Protein AF-A0A5C7N9S3-F1 (afdb_monomer_lite)

Radius of gyration: 17.01 Å; chains: 1; bounding box: 38×29×57 Å

Foldseek 3Di:
DQEDPVLLVVCVVVLLVLQLVLLCLQDPDNVSSVVLSVQLVVVCVVCVVVDPYSVCCNLVSLLSSLVSSLVVCVVVVPFADPCLLVVLVVLVVDPPDDADPVLLVVLVPDSNSLSVLLNNHGSQLSSLQCCCVPVPDDLVSVCVSPVHDSVVSVSSPVSSVSSSSVSSD

Secondary structure (DSSP, 8-state):
-PPPHHHHHHHHHHHHHHHHHHHHHTSSSHHHHHHHHHHHHHHHHHTGGG---GGGHHHHHHHHHHHHHHHHHHHHT-PPPTHHHHHHHHHTT-TT----HHHHHHHTTSHHHHHHHHTTS-HHHHHHHHHHHTT---HHHHHHHTT--HHHHHHHHHHHHHHHHHHH-

Structure (mmCIF, N/CA/C/O backbone):
data_AF-A0A5C7N9S3-F1
#
_entry.id   AF-A0A5C7N9S3-F1
#
loop_
_atom_site.group_PDB
_atom_site.id
_atom_site.type_symbol
_atom_site.label_atom_id
_atom_site.label_alt_id
_atom_site.label_comp_id
_atom_site.label_asym_id
_atom_site.label_entity_id
_atom_site.label_seq_id
_atom_site.pdbx_PDB_ins_code
_atom_site.Cartn_x
_atom_site.Cartn_y
_atom_site.Cartn_z
_atom_site.occupancy
_atom_site.B_iso_or_equiv
_atom_site.auth_seq_id
_atom_site.auth_comp_id
_atom_site.auth_asym_id
_atom_site.auth_atom_id
_atom_site.pdbx_PDB_model_num
ATOM 1 N N . MET A 1 1 ? -18.944 -2.252 22.737 1.00 51.19 1 MET A N 1
ATOM 2 C CA . MET A 1 1 ? -18.189 -3.150 23.633 1.00 51.19 1 MET A CA 1
ATOM 3 C C . MET A 1 1 ? -16.740 -2.733 23.479 1.00 51.19 1 MET A C 1
ATOM 5 O O . MET A 1 1 ? -16.266 -2.769 22.353 1.00 51.19 1 MET A O 1
ATOM 9 N N . ALA A 1 2 ? -16.112 -2.177 24.517 1.00 68.50 2 ALA A N 1
ATOM 10 C CA . ALA A 1 2 ? -14.723 -1.733 24.406 1.00 68.50 2 ALA A CA 1
ATOM 11 C C . ALA A 1 2 ? -13.837 -2.958 24.138 1.00 68.50 2 ALA A C 1
ATOM 13 O O . ALA A 1 2 ? -14.013 -3.982 24.798 1.00 68.50 2 ALA A O 1
ATOM 14 N N . VAL A 1 3 ? -12.961 -2.877 23.137 1.00 80.12 3 VAL A N 1
ATOM 15 C CA . VAL A 1 3 ? -11.980 -3.935 22.865 1.00 80.12 3 VAL A CA 1
ATOM 16 C C . VAL A 1 3 ? -11.041 -4.031 24.068 1.00 80.12 3 VAL A C 1
ATOM 18 O O . VAL A 1 3 ? -10.646 -3.002 24.615 1.00 80.12 3 VAL A O 1
ATOM 21 N N . ASP A 1 4 ? -10.719 -5.248 24.506 1.00 84.94 4 ASP A N 1
ATOM 22 C CA . ASP A 1 4 ? -9.866 -5.464 25.674 1.00 84.94 4 ASP A CA 1
ATOM 23 C C . ASP A 1 4 ? -8.463 -4.884 25.425 1.00 84.94 4 ASP A C 1
ATOM 25 O O . ASP A 1 4 ? -7.757 -5.268 24.488 1.00 84.94 4 ASP A O 1
ATOM 29 N N . ALA A 1 5 ? -8.053 -3.942 26.275 1.00 83.50 5 ALA A N 1
ATOM 30 C CA . ALA A 1 5 ? -6.758 -3.281 26.182 1.00 83.50 5 ALA A CA 1
ATOM 31 C C . ALA A 1 5 ? -5.582 -4.260 26.331 1.00 83.50 5 ALA A C 1
ATOM 33 O O . ALA A 1 5 ? -4.538 -4.055 25.712 1.00 83.50 5 ALA A O 1
ATOM 34 N N . AS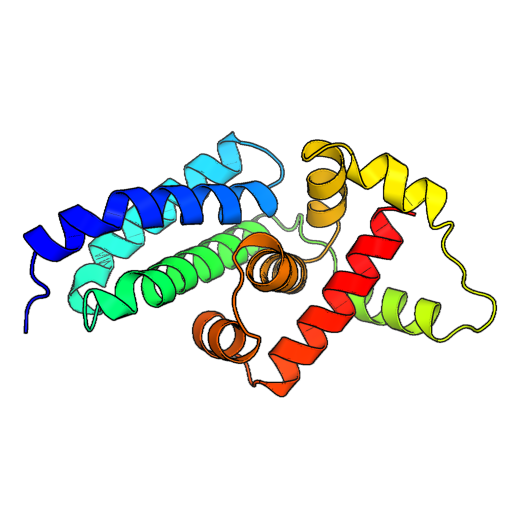N A 1 6 ? -5.743 -5.331 27.114 1.00 86.69 6 ASN A N 1
ATOM 35 C CA . ASN A 1 6 ? -4.708 -6.342 27.303 1.00 86.69 6 ASN A CA 1
ATOM 36 C C . ASN A 1 6 ? -4.564 -7.239 26.063 1.00 86.69 6 ASN A C 1
ATOM 38 O O . ASN A 1 6 ? -3.449 -7.575 25.667 1.00 86.69 6 ASN A O 1
ATOM 42 N N . GLU A 1 7 ? -5.682 -7.569 25.408 1.00 87.94 7 GLU A N 1
ATOM 43 C CA . GLU A 1 7 ? -5.679 -8.287 24.128 1.00 87.94 7 GLU A CA 1
ATOM 44 C C . GLU A 1 7 ? -4.970 -7.461 23.045 1.00 87.94 7 GLU A C 1
ATOM 46 O O . GLU A 1 7 ? -4.085 -7.967 22.355 1.00 87.94 7 GLU A O 1
ATOM 51 N N . LEU A 1 8 ? -5.285 -6.162 22.952 1.00 87.62 8 LEU A N 1
ATOM 52 C CA . LEU A 1 8 ? -4.627 -5.245 22.018 1.00 87.62 8 LEU A CA 1
ATOM 53 C C . LEU A 1 8 ? -3.132 -5.099 22.295 1.00 87.62 8 LEU A C 1
ATOM 55 O O . LEU A 1 8 ? -2.339 -5.156 21.357 1.00 87.62 8 LEU A O 1
ATOM 59 N N . ALA A 1 9 ? -2.736 -4.947 23.560 1.00 88.38 9 ALA A N 1
ATOM 60 C CA . ALA A 1 9 ? -1.331 -4.831 23.942 1.00 88.38 9 ALA A CA 1
ATOM 61 C C . ALA A 1 9 ? -0.504 -6.058 23.517 1.00 88.38 9 ALA A C 1
ATOM 63 O O . ALA A 1 9 ? 0.663 -5.907 23.156 1.00 88.38 9 ALA A O 1
ATOM 64 N N . GLY A 1 10 ? -1.112 -7.250 23.503 1.00 91.12 10 GLY A N 1
ATOM 65 C CA . GLY A 1 10 ? -0.458 -8.483 23.063 1.00 91.12 10 GLY A CA 1
ATOM 66 C C . GLY A 1 10 ? -0.175 -8.548 21.559 1.00 91.12 10 GLY A C 1
ATOM 67 O O . GLY A 1 10 ? 0.846 -9.102 21.160 1.00 91.12 10 GLY A O 1
ATOM 68 N N . ILE A 1 11 ? -1.041 -7.969 20.719 1.00 92.12 11 ILE A N 1
ATOM 69 C CA . ILE A 1 11 ? -0.932 -8.067 19.248 1.00 92.12 11 ILE A CA 1
ATOM 70 C C . ILE A 1 11 ? -0.350 -6.812 18.585 1.00 92.12 11 ILE A C 1
ATOM 72 O O . ILE A 1 11 ? 0.195 -6.884 17.482 1.00 92.12 11 ILE A O 1
ATOM 76 N N . LEU A 1 12 ? -0.449 -5.651 19.237 1.00 91.81 12 LEU A N 1
ATOM 77 C CA . LEU A 1 12 ? -0.055 -4.364 18.667 1.00 91.81 12 LEU A CA 1
ATOM 78 C C . LEU A 1 12 ? 1.424 -4.290 18.238 1.00 91.81 12 LEU A C 1
ATOM 80 O O . LEU A 1 12 ? 1.671 -3.724 17.170 1.00 91.81 12 LEU A O 1
ATOM 84 N N . PRO A 1 13 ? 2.408 -4.849 18.977 1.00 93.62 13 PRO A N 1
ATOM 85 C CA . PRO A 1 13 ? 3.809 -4.791 18.559 1.00 93.62 13 PRO A CA 1
ATOM 86 C C . PRO A 1 13 ? 4.056 -5.462 17.204 1.00 93.62 13 PRO A C 1
ATOM 88 O O . PRO A 1 13 ? 4.709 -4.882 16.335 1.00 93.62 13 PRO A O 1
ATOM 91 N N . GLU A 1 14 ? 3.474 -6.645 16.985 1.00 92.81 14 GLU A N 1
ATOM 92 C CA . GLU A 1 14 ? 3.587 -7.367 15.714 1.00 92.81 14 GLU A CA 1
ATOM 93 C C . GLU A 1 14 ? 2.924 -6.583 14.575 1.00 92.81 14 GLU A C 1
ATOM 95 O O . GLU A 1 14 ? 3.512 -6.420 13.503 1.00 92.81 14 GLU A O 1
ATOM 100 N N . GLN A 1 15 ? 1.731 -6.026 14.823 1.00 93.38 15 GLN A N 1
ATOM 101 C CA . GLN A 1 15 ? 1.030 -5.224 13.818 1.00 93.38 15 GLN A CA 1
ATOM 102 C C . GLN A 1 15 ? 1.774 -3.929 13.488 1.00 93.38 15 GLN A C 1
ATOM 104 O O . GLN A 1 15 ? 1.811 -3.533 12.328 1.00 93.38 15 GLN A O 1
ATOM 109 N N . THR A 1 16 ? 2.416 -3.297 14.470 1.00 93.12 16 THR A N 1
ATOM 110 C CA . THR A 1 16 ? 3.217 -2.080 14.265 1.00 93.12 16 THR A CA 1
ATOM 111 C C . THR A 1 16 ? 4.467 -2.381 13.440 1.00 93.12 16 THR A C 1
ATOM 113 O O . THR A 1 16 ? 4.825 -1.612 12.550 1.00 93.12 16 THR A O 1
ATOM 116 N N . GLN A 1 17 ? 5.110 -3.529 13.672 1.00 94.31 17 GLN A N 1
ATOM 117 C CA . GLN A 1 17 ? 6.264 -3.946 12.880 1.00 94.31 17 GLN A CA 1
ATOM 118 C C . GLN A 1 17 ? 5.875 -4.258 11.427 1.00 94.31 17 GLN A C 1
ATOM 120 O O . GLN A 1 17 ? 6.571 -3.838 10.502 1.00 94.31 17 GLN A O 1
ATOM 125 N N . ALA A 1 18 ? 4.757 -4.960 11.215 1.00 94.88 18 ALA A N 1
ATOM 126 C CA . ALA A 1 18 ? 4.212 -5.211 9.880 1.00 94.88 18 ALA A CA 1
ATOM 127 C C . ALA A 1 18 ? 3.825 -3.906 9.173 1.00 94.88 18 ALA A C 1
ATOM 129 O O . ALA A 1 18 ? 4.172 -3.695 8.013 1.00 94.88 18 ALA A O 1
ATOM 130 N N . LEU A 1 19 ? 3.192 -2.983 9.900 1.00 95.88 19 LEU A N 1
ATOM 131 C CA . LEU A 1 19 ? 2.847 -1.661 9.397 1.00 95.88 19 LEU A CA 1
ATOM 132 C C . LEU A 1 19 ? 4.086 -0.892 8.928 1.00 95.88 19 LEU A C 1
ATOM 134 O O . LEU A 1 19 ? 4.084 -0.348 7.825 1.00 95.88 19 LEU A O 1
ATOM 138 N N . TYR A 1 20 ? 5.156 -0.882 9.729 1.00 96.44 20 TYR A N 1
ATOM 139 C CA . TYR A 1 20 ? 6.403 -0.221 9.353 1.00 96.44 20 TYR A CA 1
ATOM 140 C C . TYR A 1 20 ? 7.026 -0.840 8.101 1.00 96.44 20 TYR A C 1
ATOM 142 O O . TYR A 1 20 ? 7.409 -0.103 7.197 1.00 96.44 20 TYR A O 1
ATOM 150 N N . ARG A 1 21 ? 7.085 -2.176 7.993 1.00 95.06 21 ARG A N 1
ATOM 151 C CA . ARG A 1 21 ? 7.602 -2.850 6.787 1.00 95.06 21 ARG A CA 1
ATOM 152 C C . ARG A 1 21 ? 6.801 -2.486 5.539 1.00 95.06 21 ARG A C 1
ATOM 154 O O . ARG A 1 21 ? 7.398 -2.151 4.513 1.00 95.06 21 ARG A O 1
ATOM 161 N N . TYR A 1 22 ? 5.474 -2.494 5.643 1.00 96.69 22 TYR A N 1
ATOM 162 C CA . TYR A 1 22 ? 4.581 -2.095 4.560 1.00 96.69 22 TYR A CA 1
ATOM 163 C C . TYR A 1 22 ? 4.826 -0.643 4.137 1.00 96.69 22 TYR A C 1
ATOM 165 O O . TYR A 1 22 ? 5.135 -0.395 2.972 1.00 96.69 22 TYR A O 1
ATOM 173 N N . VAL A 1 23 ? 4.754 0.306 5.078 1.00 97.00 23 VAL A N 1
ATOM 174 C CA . VAL A 1 23 ? 4.931 1.737 4.792 1.00 97.00 23 VAL A CA 1
ATOM 175 C C . VAL A 1 23 ? 6.336 2.005 4.248 1.00 97.00 23 VAL A C 1
ATOM 177 O O . VAL A 1 23 ? 6.477 2.662 3.221 1.00 97.00 23 VAL A O 1
ATOM 180 N N . ARG A 1 24 ? 7.382 1.414 4.840 1.00 95.56 24 ARG A N 1
ATOM 181 C CA . ARG A 1 24 ? 8.766 1.567 4.370 1.00 95.56 24 ARG A CA 1
ATOM 182 C C . ARG A 1 24 ? 8.962 1.082 2.938 1.00 95.56 24 ARG A C 1
ATOM 184 O O . ARG A 1 24 ? 9.721 1.705 2.200 1.00 95.56 24 ARG A O 1
ATOM 191 N N . SER A 1 25 ? 8.290 0.003 2.541 1.00 95.06 25 SER A N 1
ATOM 192 C CA . SER A 1 25 ? 8.371 -0.547 1.180 1.00 95.06 25 SER A CA 1
ATOM 193 C C . SER A 1 25 ? 7.750 0.368 0.125 1.00 95.06 25 SER A C 1
ATOM 195 O O . SER A 1 25 ? 8.139 0.317 -1.037 1.00 95.06 25 SER A O 1
ATOM 197 N N . ILE A 1 26 ? 6.795 1.214 0.518 1.00 94.69 26 ILE A N 1
ATOM 198 C CA . ILE A 1 26 ? 6.093 2.134 -0.387 1.00 94.69 26 ILE A CA 1
ATOM 199 C C . ILE A 1 26 ? 6.510 3.598 -0.197 1.00 94.69 26 ILE A C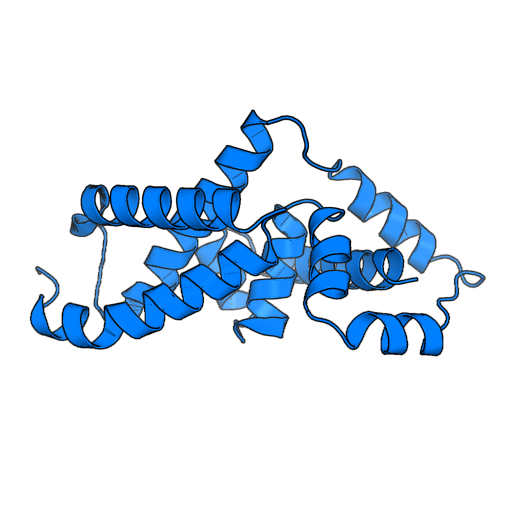 1
ATOM 201 O O . ILE A 1 26 ? 5.899 4.478 -0.810 1.00 94.69 26 ILE A O 1
ATOM 205 N N . SER A 1 27 ? 7.528 3.857 0.625 1.00 94.44 27 SER A N 1
ATOM 206 C CA . SER A 1 27 ? 8.070 5.186 0.910 1.00 94.44 27 SER A CA 1
ATOM 207 C C . SER A 1 27 ? 9.460 5.378 0.307 1.00 94.44 27 SER A C 1
ATOM 209 O O . SER A 1 27 ? 10.265 4.447 0.276 1.00 94.44 27 SER A O 1
ATOM 211 N N . ARG A 1 28 ? 9.756 6.610 -0.131 1.00 89.31 28 ARG A N 1
ATOM 212 C CA . ARG A 1 28 ? 11.047 6.994 -0.741 1.00 89.31 28 ARG A CA 1
ATOM 213 C C . ARG A 1 28 ? 12.217 6.764 0.219 1.00 89.31 28 ARG A C 1
ATOM 215 O O . ARG A 1 28 ? 13.185 6.091 -0.115 1.00 89.31 28 ARG A O 1
ATOM 222 N N . ASP A 1 29 ? 12.084 7.227 1.451 1.00 91.94 29 ASP A N 1
ATOM 223 C CA . ASP A 1 29 ? 13.124 7.155 2.475 1.00 91.94 29 ASP A CA 1
ATOM 224 C C . ASP A 1 29 ? 12.553 6.690 3.827 1.00 91.94 29 ASP A C 1
ATOM 226 O O . ASP A 1 29 ? 11.346 6.461 3.975 1.00 91.94 29 ASP A O 1
ATOM 230 N N . SER A 1 30 ? 13.441 6.454 4.795 1.00 94.38 30 SER A N 1
ATOM 231 C CA . SER A 1 30 ? 13.060 5.990 6.131 1.00 94.38 30 SER A CA 1
ATOM 232 C C . SER A 1 30 ? 12.367 7.068 6.957 1.00 94.38 30 SER A C 1
ATOM 234 O O . SER A 1 30 ? 11.439 6.728 7.681 1.00 94.38 30 SER A O 1
ATOM 236 N N . ALA A 1 31 ? 12.751 8.339 6.819 1.00 96.00 31 ALA A N 1
ATOM 237 C CA . ALA A 1 31 ? 12.153 9.435 7.580 1.00 96.00 31 ALA A CA 1
ATOM 238 C C . ALA A 1 31 ? 10.677 9.615 7.199 1.00 96.00 31 ALA A C 1
ATOM 240 O O . ALA A 1 31 ? 9.802 9.595 8.058 1.00 96.00 31 ALA A O 1
ATOM 241 N N . THR A 1 32 ? 10.380 9.632 5.898 1.00 95.12 32 THR A N 1
ATOM 242 C CA . THR A 1 32 ? 9.011 9.644 5.375 1.00 95.12 32 THR A CA 1
ATOM 243 C C . THR A 1 32 ? 8.206 8.447 5.888 1.00 95.12 32 THR A C 1
ATOM 245 O O . THR A 1 32 ? 7.034 8.586 6.234 1.00 95.12 32 THR A O 1
ATOM 248 N N . ALA A 1 33 ? 8.813 7.257 5.942 1.00 96.12 33 ALA A N 1
ATOM 249 C CA . ALA A 1 33 ? 8.134 6.068 6.449 1.00 96.12 33 ALA A CA 1
ATOM 250 C C . ALA A 1 33 ? 7.818 6.174 7.951 1.00 96.12 33 ALA A C 1
ATOM 252 O O . ALA A 1 33 ? 6.716 5.826 8.373 1.00 96.12 33 ALA A O 1
ATOM 253 N N . GLU A 1 34 ? 8.766 6.667 8.748 1.00 97.19 34 GLU A N 1
ATOM 254 C CA . GLU A 1 34 ? 8.603 6.892 10.186 1.00 97.19 34 GLU A CA 1
ATOM 255 C C . GLU A 1 34 ? 7.506 7.920 10.470 1.00 97.19 34 GLU A C 1
ATOM 257 O O . GLU A 1 34 ? 6.636 7.653 11.300 1.00 97.19 34 GLU A O 1
ATOM 262 N N . ASP A 1 35 ? 7.484 9.033 9.737 1.00 97.25 35 ASP A N 1
ATOM 263 C CA . ASP A 1 35 ? 6.454 10.068 9.857 1.00 97.25 35 ASP A CA 1
ATOM 264 C C . ASP A 1 35 ? 5.062 9.523 9.514 1.00 97.25 35 ASP A C 1
ATOM 266 O O . ASP A 1 35 ? 4.091 9.750 10.238 1.00 97.25 35 ASP A O 1
ATOM 270 N N . LEU A 1 36 ? 4.951 8.745 8.434 1.00 97.56 36 LEU A N 1
ATOM 271 C CA . LEU A 1 36 ? 3.688 8.129 8.022 1.00 97.56 36 LEU A CA 1
ATOM 272 C C . LEU A 1 36 ? 3.182 7.094 9.029 1.00 97.56 36 LEU A C 1
ATOM 274 O O . LEU A 1 36 ? 1.972 7.008 9.263 1.00 97.56 36 LEU A O 1
ATOM 278 N N . VAL A 1 37 ? 4.078 6.306 9.629 1.00 98.00 37 VAL A N 1
ATOM 279 C CA . VAL A 1 37 ? 3.712 5.369 10.698 1.00 98.00 37 VAL A CA 1
ATOM 280 C C . VAL A 1 37 ? 3.252 6.136 11.932 1.00 98.00 37 VAL A C 1
ATOM 282 O O . VAL A 1 37 ? 2.197 5.810 12.471 1.00 98.00 37 VAL A O 1
ATOM 285 N N . GLN A 1 38 ? 3.968 7.182 12.345 1.00 97.19 38 GLN A N 1
ATOM 286 C CA . GLN A 1 38 ? 3.569 8.018 13.480 1.00 97.19 38 GLN A CA 1
ATOM 287 C C . GLN A 1 38 ? 2.192 8.655 13.261 1.00 97.19 38 GLN A C 1
ATOM 289 O O . GLN A 1 38 ? 1.304 8.481 14.094 1.00 97.19 38 GLN A O 1
ATOM 294 N N . GLU A 1 39 ? 1.969 9.301 12.116 1.00 98.19 39 GLU A N 1
ATOM 295 C CA . GLU A 1 39 ? 0.672 9.882 11.743 1.00 98.19 39 GLU A CA 1
ATOM 296 C C . GLU A 1 39 ? -0.437 8.816 11.719 1.00 98.19 39 GLU A C 1
ATOM 298 O O . GLU A 1 39 ? -1.560 9.051 12.168 1.00 98.19 39 GLU A O 1
ATOM 303 N N . THR A 1 40 ? -0.130 7.607 11.240 1.00 98.12 40 THR A N 1
ATOM 304 C CA . THR A 1 40 ? -1.072 6.481 11.272 1.00 98.12 40 THR A CA 1
ATOM 305 C C . THR A 1 40 ? -1.441 6.099 12.700 1.00 98.12 40 THR A C 1
ATOM 307 O O . THR A 1 40 ? -2.622 5.895 12.982 1.00 98.12 40 THR A O 1
ATOM 310 N N . MET A 1 41 ? -0.465 6.025 13.605 1.00 97.31 41 MET A N 1
ATOM 311 C CA . MET A 1 41 ? -0.699 5.693 15.010 1.00 97.31 41 MET A CA 1
ATOM 312 C C . MET A 1 41 ? -1.494 6.785 15.731 1.00 97.31 41 MET A C 1
ATOM 314 O O . MET A 1 41 ? -2.415 6.460 16.478 1.00 97.31 41 MET A O 1
ATOM 318 N N . VAL A 1 42 ? -1.214 8.064 15.465 1.00 98.06 42 VAL A N 1
ATOM 319 C CA . VAL A 1 42 ? -2.000 9.193 15.993 1.00 98.06 42 VAL A CA 1
ATOM 320 C C . VAL A 1 42 ? -3.457 9.080 15.544 1.00 98.06 42 VAL A C 1
ATOM 322 O O . VAL A 1 42 ? -4.360 9.038 16.378 1.00 98.06 42 VAL A O 1
ATOM 325 N N . ARG A 1 43 ? -3.698 8.902 14.240 1.00 97.94 43 ARG A N 1
ATOM 326 C CA . ARG A 1 43 ? -5.054 8.711 13.701 1.00 97.94 43 ARG A CA 1
ATOM 327 C C . ARG A 1 43 ? -5.739 7.454 14.229 1.00 97.94 43 ARG A C 1
ATOM 329 O O . ARG A 1 43 ? -6.961 7.432 14.352 1.00 97.94 43 ARG A O 1
ATOM 336 N N . ALA A 1 44 ? -4.984 6.393 14.500 1.00 96.19 44 ALA A N 1
ATOM 337 C CA . ALA A 1 44 ? -5.517 5.182 15.108 1.00 96.19 44 ALA A CA 1
ATOM 338 C C . ALA A 1 44 ? -5.996 5.455 16.541 1.00 96.19 44 ALA A C 1
ATOM 340 O O . ALA A 1 44 ? -7.100 5.050 16.895 1.00 96.19 44 ALA A O 1
ATOM 341 N N . LEU A 1 45 ? -5.228 6.197 17.343 1.00 94.75 45 LEU A N 1
ATOM 342 C CA . LEU A 1 45 ? -5.652 6.601 18.687 1.00 94.75 45 LEU A CA 1
ATOM 343 C C . LEU A 1 45 ? -6.928 7.453 18.643 1.00 94.75 45 LEU A C 1
ATOM 345 O O . LEU A 1 45 ? -7.877 7.166 19.375 1.00 94.75 45 LEU A O 1
ATOM 349 N N . GLU A 1 46 ? -6.989 8.432 17.736 1.00 96.19 46 GLU A N 1
ATOM 350 C CA . GLU A 1 46 ? -8.166 9.291 17.532 1.00 96.19 46 GLU A CA 1
ATOM 351 C C . GLU A 1 46 ? -9.417 8.511 17.109 1.00 96.19 46 GLU A C 1
ATOM 353 O O . GLU A 1 46 ? -10.525 8.879 17.484 1.00 96.19 46 GLU A O 1
ATOM 358 N N . LYS A 1 47 ? -9.245 7.434 16.332 1.00 95.56 47 LYS A N 1
ATOM 359 C CA . LYS A 1 47 ? -10.332 6.598 15.795 1.00 95.56 47 LYS A CA 1
ATOM 360 C C . LYS A 1 47 ? -10.541 5.304 16.575 1.00 95.56 47 LYS A C 1
ATOM 362 O O . LYS A 1 47 ? -11.185 4.385 16.062 1.00 95.56 47 LYS A O 1
ATOM 367 N N . SER A 1 48 ? -9.949 5.177 17.758 1.00 93.75 48 SER A N 1
ATOM 368 C CA . SER A 1 48 ? -9.921 3.924 18.523 1.00 93.75 48 SER A CA 1
ATOM 369 C C . SER A 1 48 ? -11.319 3.383 18.850 1.00 93.75 48 SER A C 1
ATOM 371 O O . SER A 1 48 ? -11.510 2.171 18.929 1.00 93.75 48 SER A O 1
ATOM 373 N N . ASP A 1 49 ? -12.319 4.260 18.935 1.00 93.19 49 ASP A N 1
ATOM 374 C CA . ASP A 1 49 ? -13.741 3.946 19.093 1.00 93.19 49 ASP A CA 1
ATOM 375 C C . ASP A 1 49 ? -14.358 3.207 17.889 1.00 93.19 49 ASP A C 1
ATOM 377 O O . ASP A 1 49 ? -15.359 2.502 18.031 1.00 93.19 49 ASP A O 1
ATOM 381 N N . THR A 1 50 ? -13.753 3.322 16.704 1.00 94.69 50 THR A N 1
ATOM 382 C CA . THR A 1 50 ? -14.204 2.651 15.472 1.00 94.69 50 THR A CA 1
ATOM 383 C C . THR A 1 50 ? -13.681 1.220 15.323 1.00 94.69 50 THR A C 1
ATOM 385 O O . THR A 1 50 ? -14.138 0.485 14.436 1.00 94.69 50 THR A O 1
ATOM 388 N N . LEU A 1 51 ? -12.735 0.801 16.170 1.00 94.69 51 LEU A N 1
ATOM 389 C CA . LEU A 1 51 ? -12.204 -0.556 16.160 1.00 94.69 51 LEU A CA 1
ATOM 390 C C . LEU A 1 51 ? -13.262 -1.536 16.680 1.00 94.69 51 LEU A C 1
ATOM 392 O O . LEU A 1 51 ? -13.727 -1.448 17.814 1.00 94.69 51 LEU A O 1
ATOM 396 N N . ARG A 1 52 ? -13.640 -2.504 15.841 1.00 90.69 52 ARG A N 1
ATOM 397 C CA . ARG A 1 52 ? -14.755 -3.420 16.135 1.00 90.69 52 ARG A CA 1
ATOM 398 C C . ARG A 1 52 ? -14.354 -4.587 17.038 1.00 90.69 52 ARG A C 1
ATOM 400 O O . ARG A 1 52 ? -15.170 -5.056 17.825 1.00 90.69 52 ARG A O 1
ATOM 407 N N . SER A 1 53 ? -13.129 -5.079 16.882 1.00 92.69 53 SER A N 1
ATOM 408 C CA . SER A 1 53 ? -12.568 -6.215 17.622 1.00 92.69 53 SER A CA 1
ATOM 409 C C . SER A 1 53 ? -11.047 -6.256 17.477 1.00 92.69 53 SER A C 1
ATOM 411 O O . SER A 1 53 ? -10.509 -5.751 16.486 1.00 92.69 53 SER A O 1
ATOM 413 N N . ALA A 1 54 ? -10.354 -6.936 18.392 1.00 90.25 54 ALA A N 1
ATOM 414 C CA . ALA A 1 54 ? -8.915 -7.177 18.279 1.00 90.25 54 ALA A CA 1
ATOM 415 C C . ALA A 1 54 ? -8.549 -7.946 16.995 1.00 90.25 54 ALA A C 1
ATOM 417 O O . ALA A 1 54 ? -7.586 -7.600 16.316 1.00 90.25 54 ALA A O 1
ATOM 418 N N . SER A 1 55 ? -9.383 -8.904 16.573 1.00 90.94 55 SER A N 1
ATOM 419 C CA . SER A 1 55 ? -9.212 -9.633 15.305 1.00 90.94 55 SER A CA 1
ATOM 420 C C . SER A 1 55 ? -9.280 -8.745 14.056 1.00 90.94 55 SER A C 1
ATOM 422 O O . SER A 1 55 ? -8.734 -9.104 13.016 1.00 90.94 55 SER A O 1
ATOM 424 N N . SER A 1 56 ? -9.919 -7.573 14.146 1.00 93.06 56 SER A N 1
ATOM 425 C CA . SER A 1 56 ? -9.973 -6.588 13.058 1.00 93.06 56 SER A CA 1
ATOM 426 C C . SER A 1 56 ? -8.837 -5.561 13.093 1.00 93.06 56 SER A C 1
ATOM 428 O O . SER A 1 56 ? -8.748 -4.740 12.183 1.00 93.06 56 SER A O 1
ATOM 430 N N . LEU A 1 57 ? -7.957 -5.599 14.106 1.00 94.44 57 LEU A N 1
ATOM 431 C CA . LEU A 1 57 ? -6.917 -4.585 14.307 1.00 94.44 57 LEU A CA 1
ATOM 432 C C . LEU A 1 57 ? -6.025 -4.431 13.074 1.00 94.44 57 LEU A C 1
ATOM 434 O O . LEU A 1 57 ? -5.792 -3.309 12.634 1.00 94.44 57 LEU A O 1
ATOM 438 N N . ARG A 1 58 ? -5.572 -5.547 12.489 1.00 94.50 58 ARG A N 1
ATOM 439 C CA . ARG A 1 58 ? -4.703 -5.539 11.305 1.00 94.50 58 ARG A CA 1
ATOM 440 C C . ARG A 1 58 ? -5.363 -4.823 10.129 1.00 94.50 58 ARG A C 1
ATOM 442 O O . ARG A 1 58 ? -4.799 -3.874 9.594 1.00 94.50 58 ARG A O 1
ATOM 449 N N . SER A 1 59 ? -6.572 -5.233 9.744 1.00 95.38 59 SER A N 1
ATOM 450 C CA . SER A 1 59 ? -7.273 -4.632 8.603 1.00 95.38 59 SER A CA 1
ATOM 451 C C . SER A 1 59 ? -7.640 -3.172 8.841 1.00 95.38 59 SER A C 1
ATOM 453 O O . SER A 1 59 ? -7.479 -2.330 7.957 1.00 95.38 59 SER A O 1
ATOM 455 N N . TRP A 1 60 ? -8.063 -2.842 10.055 1.00 96.56 60 TRP A N 1
ATOM 456 C CA . TRP A 1 60 ? -8.381 -1.478 10.443 1.00 96.56 60 TRP A CA 1
ATOM 457 C C . TRP A 1 60 ? -7.148 -0.557 10.427 1.00 96.56 60 TRP A C 1
ATOM 459 O O . TRP A 1 60 ? -7.201 0.511 9.815 1.00 96.56 60 TRP A O 1
ATOM 469 N N . LEU A 1 61 ? -6.021 -0.985 11.004 1.00 96.75 61 LEU A N 1
ATOM 470 C CA . LEU A 1 61 ? -4.790 -0.192 11.064 1.00 96.75 61 LEU A CA 1
ATOM 471 C C . LEU A 1 61 ? -4.190 0.034 9.670 1.00 96.75 61 LEU A C 1
ATOM 473 O O . LEU A 1 61 ? -3.827 1.157 9.323 1.00 96.75 61 LEU A O 1
ATOM 477 N N . PHE A 1 62 ? -4.156 -1.004 8.832 1.00 97.12 62 PHE A N 1
ATOM 478 C CA . PHE A 1 62 ? -3.650 -0.900 7.461 1.00 97.12 62 PHE A CA 1
ATOM 479 C C . PHE A 1 62 ? -4.540 -0.036 6.561 1.00 97.12 62 PHE A C 1
ATOM 481 O O . PHE A 1 62 ? -4.024 0.635 5.668 1.00 97.12 62 PHE A O 1
ATOM 488 N N . ARG A 1 63 ? -5.857 0.025 6.813 1.00 96.88 63 ARG A N 1
ATOM 489 C CA . ARG A 1 63 ? -6.745 0.989 6.141 1.00 96.88 63 ARG A CA 1
ATOM 490 C C . ARG A 1 63 ? -6.371 2.424 6.493 1.00 96.88 63 ARG A C 1
ATOM 492 O O . ARG A 1 63 ? -6.318 3.274 5.606 1.00 96.88 63 ARG A O 1
ATOM 499 N N . ILE A 1 64 ? -6.102 2.704 7.770 1.00 97.81 64 ILE A N 1
ATOM 500 C CA . ILE A 1 64 ? -5.651 4.035 8.198 1.00 97.81 64 ILE A CA 1
ATOM 501 C C . ILE A 1 64 ? -4.317 4.362 7.525 1.00 97.81 64 ILE A C 1
ATOM 503 O O . ILE A 1 64 ? -4.207 5.425 6.920 1.00 97.81 64 ILE A O 1
ATOM 507 N N . ALA A 1 65 ? -3.357 3.435 7.552 1.00 97.38 65 ALA A N 1
ATOM 508 C CA . ALA A 1 65 ? -2.050 3.619 6.930 1.00 97.38 65 ALA A CA 1
ATOM 509 C C . ALA A 1 65 ? -2.147 3.904 5.435 1.00 97.38 65 ALA A C 1
ATOM 511 O O . ALA A 1 65 ? -1.593 4.890 4.963 1.00 97.38 65 ALA A O 1
ATOM 512 N N . HIS A 1 66 ? -2.900 3.083 4.697 1.00 95.94 66 HIS A N 1
ATOM 513 C CA . HIS A 1 66 ? -3.098 3.269 3.266 1.00 95.94 66 HIS A CA 1
ATOM 514 C C . HIS A 1 66 ? -3.636 4.670 2.960 1.00 95.94 66 HIS A C 1
ATOM 516 O O . HIS A 1 66 ? -3.026 5.397 2.181 1.00 95.94 66 HIS A O 1
ATOM 522 N N . ASN A 1 67 ? -4.714 5.086 3.628 1.00 95.62 67 ASN A N 1
ATOM 523 C CA . ASN A 1 67 ? -5.308 6.404 3.410 1.00 95.62 67 ASN A CA 1
ATOM 524 C C . ASN A 1 67 ? -4.337 7.541 3.757 1.00 95.62 67 ASN A C 1
ATOM 526 O O . ASN A 1 67 ? -4.212 8.497 2.994 1.00 95.62 67 ASN A O 1
ATOM 530 N N . THR A 1 68 ? -3.611 7.423 4.872 1.00 96.56 68 THR A N 1
ATOM 531 C CA . THR A 1 68 ? -2.588 8.393 5.281 1.00 96.56 68 THR A CA 1
ATOM 532 C C . THR A 1 68 ? -1.473 8.510 4.241 1.00 96.56 68 THR A C 1
ATOM 534 O O . THR A 1 68 ? -1.095 9.623 3.874 1.00 96.56 68 THR A O 1
ATOM 537 N N . THR A 1 69 ? -0.985 7.388 3.709 1.00 95.00 69 THR A N 1
ATOM 538 C CA . THR A 1 69 ? 0.062 7.376 2.682 1.00 95.00 69 THR A CA 1
ATOM 539 C C . THR A 1 69 ? -0.432 7.939 1.347 1.00 95.00 69 THR A C 1
ATOM 541 O O . THR A 1 69 ? 0.263 8.759 0.749 1.00 95.00 69 THR A O 1
ATOM 544 N N . ILE A 1 70 ? -1.640 7.577 0.894 1.00 93.25 70 ILE A N 1
ATOM 545 C CA . ILE A 1 70 ? -2.259 8.161 -0.311 1.00 93.25 70 ILE A CA 1
ATOM 546 C C . ILE A 1 70 ? -2.380 9.683 -0.171 1.00 93.25 70 ILE A C 1
ATOM 548 O O . ILE A 1 70 ? -2.000 10.427 -1.076 1.00 93.25 70 ILE A O 1
ATOM 552 N N . ASP A 1 71 ? -2.891 10.154 0.968 1.00 93.88 71 ASP A N 1
ATOM 553 C CA . ASP A 1 71 ? -3.069 11.580 1.231 1.00 93.88 71 ASP A CA 1
ATOM 554 C C . ASP A 1 71 ? -1.747 12.342 1.216 1.00 93.88 71 ASP A C 1
ATOM 556 O O . ASP A 1 71 ? -1.681 13.430 0.643 1.00 93.88 71 ASP A O 1
ATOM 560 N N . TYR A 1 72 ? -0.706 11.779 1.829 1.00 95.12 72 TYR A N 1
ATOM 561 C CA . TYR A 1 72 ? 0.632 12.360 1.843 1.00 95.12 72 TYR A CA 1
ATOM 562 C C . TYR A 1 72 ? 1.168 12.554 0.421 1.00 95.12 72 TYR A C 1
ATOM 564 O O . TYR A 1 72 ? 1.477 13.678 0.022 1.00 95.12 72 TYR A O 1
ATOM 572 N N . TYR A 1 73 ? 1.193 11.487 -0.379 1.00 92.25 73 TYR A N 1
ATOM 573 C CA . TYR A 1 73 ? 1.752 11.530 -1.730 1.00 92.25 73 TYR A CA 1
ATOM 574 C C . TYR A 1 73 ? 0.953 12.427 -2.679 1.00 92.25 73 TYR A C 1
ATOM 576 O O . TYR A 1 73 ? 1.525 13.192 -3.458 1.00 92.25 73 TYR A O 1
ATOM 584 N N . ARG A 1 74 ? -0.377 12.435 -2.541 1.00 89.25 74 ARG A N 1
ATOM 585 C CA . ARG A 1 74 ? -1.248 13.346 -3.289 1.00 89.25 74 ARG A CA 1
ATOM 586 C C . ARG A 1 74 ? -0.949 14.820 -2.993 1.00 89.25 74 ARG A C 1
ATOM 588 O O . ARG A 1 74 ? -1.037 15.648 -3.897 1.00 89.25 74 ARG A O 1
ATOM 595 N N . ARG A 1 75 ? -0.606 15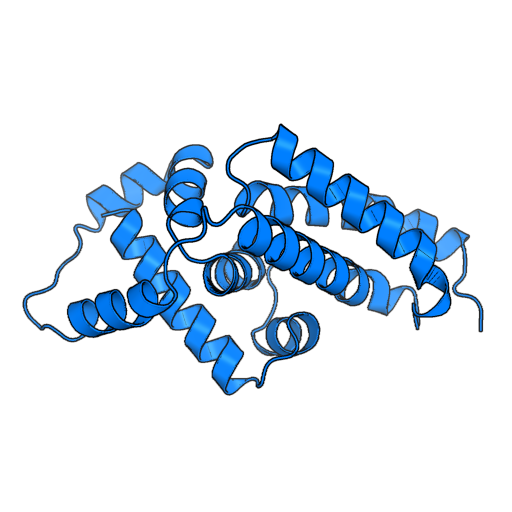.167 -1.746 1.00 91.62 75 ARG A N 1
ATOM 596 C CA . ARG A 1 75 ? -0.275 16.551 -1.351 1.00 91.62 75 ARG A CA 1
ATOM 597 C C . ARG A 1 75 ? 1.086 17.002 -1.872 1.00 91.62 75 ARG A C 1
ATOM 599 O O . ARG A 1 75 ? 1.203 18.162 -2.254 1.00 91.62 75 ARG A O 1
ATOM 606 N N . GLN A 1 76 ? 2.069 16.105 -1.926 1.00 87.56 76 GLN A N 1
ATOM 607 C CA . GLN A 1 76 ? 3.417 16.440 -2.395 1.00 87.56 76 GLN A CA 1
ATOM 608 C C . GLN A 1 76 ? 3.479 16.732 -3.902 1.00 87.56 76 GLN A C 1
ATOM 610 O O . GLN A 1 76 ? 4.413 17.379 -4.358 1.00 87.56 76 GLN A O 1
ATOM 615 N N . ARG A 1 77 ? 2.486 16.288 -4.692 1.00 78.62 77 ARG A N 1
ATOM 616 C CA . ARG A 1 77 ? 2.502 16.354 -6.172 1.00 78.62 77 ARG A CA 1
ATOM 617 C C . ARG A 1 77 ? 3.721 15.670 -6.811 1.00 78.62 77 ARG A C 1
ATOM 619 O O . ARG A 1 77 ? 4.022 15.908 -7.974 1.00 78.62 77 ARG A O 1
ATOM 626 N N . GLU A 1 78 ? 4.388 14.796 -6.067 1.00 72.81 78 GLU A N 1
ATOM 627 C CA . GLU A 1 78 ? 5.522 13.988 -6.526 1.00 72.81 78 GLU A CA 1
ATOM 628 C C . GLU A 1 78 ? 5.085 12.597 -7.008 1.00 72.81 78 GLU A C 1
ATOM 630 O O . GLU A 1 78 ? 5.908 11.690 -7.144 1.00 72.81 78 GLU A O 1
ATOM 635 N N . GLU A 1 79 ? 3.782 12.401 -7.201 1.00 82.75 79 GLU A N 1
ATOM 636 C CA . GLU A 1 79 ? 3.208 11.094 -7.475 1.00 82.75 79 GLU A CA 1
ATOM 637 C C . GLU A 1 79 ? 3.226 10.788 -8.979 1.00 82.75 79 GLU A C 1
ATOM 639 O O . GLU A 1 79 ? 2.761 11.622 -9.765 1.00 82.75 79 GLU A O 1
ATOM 644 N N . PRO A 1 80 ? 3.748 9.620 -9.405 1.00 85.88 80 PRO A N 1
ATOM 645 C CA . PRO A 1 80 ? 3.655 9.186 -10.794 1.00 85.88 80 PRO A CA 1
ATOM 646 C C . PRO A 1 80 ? 2.202 9.192 -11.290 1.00 85.88 80 PRO A C 1
ATOM 648 O O . PRO A 1 80 ? 1.283 8.888 -10.529 1.00 85.88 80 PRO A O 1
ATOM 651 N N . SER A 1 81 ? 1.994 9.521 -12.570 1.00 88.25 81 SER A N 1
ATOM 652 C CA . SER A 1 81 ? 0.647 9.552 -13.154 1.00 88.25 81 SER A CA 1
ATOM 653 C C . SER A 1 81 ? 0.006 8.164 -13.148 1.00 88.25 81 SER A C 1
ATOM 655 O O . SER A 1 81 ? 0.659 7.167 -13.467 1.00 88.25 81 SER A O 1
ATOM 657 N N . ASP A 1 82 ? -1.302 8.111 -12.886 1.00 87.06 82 ASP A N 1
ATOM 658 C CA . ASP A 1 82 ? -2.109 6.902 -13.074 1.00 87.06 82 ASP A CA 1
ATOM 659 C C . ASP A 1 82 ? -2.095 6.410 -14.536 1.00 87.06 82 ASP A C 1
ATOM 661 O O . ASP A 1 82 ? -2.310 5.218 -14.780 1.00 87.06 82 ASP A O 1
ATOM 665 N N . ASP A 1 83 ? -1.772 7.288 -15.496 1.00 91.62 83 ASP A N 1
ATOM 666 C CA . ASP A 1 83 ? -1.607 6.943 -16.914 1.00 91.62 83 ASP A CA 1
ATOM 667 C C . ASP A 1 83 ? -0.478 5.929 -17.142 1.00 91.62 83 ASP A C 1
ATOM 669 O O . ASP A 1 83 ? -0.575 5.109 -18.058 1.00 91.62 83 ASP A O 1
ATOM 673 N N . LEU A 1 84 ? 0.536 5.894 -16.262 1.00 91.06 84 LEU A N 1
ATOM 674 C CA . LEU A 1 84 ? 1.635 4.924 -16.334 1.00 91.06 84 LEU A CA 1
ATOM 675 C C . LEU A 1 84 ? 1.109 3.486 -16.384 1.00 91.06 84 LEU A C 1
ATOM 677 O O . LEU A 1 84 ? 1.643 2.637 -17.096 1.00 91.06 84 LEU A O 1
ATOM 681 N N . ALA A 1 85 ? 0.029 3.203 -15.652 1.00 91.12 85 ALA A N 1
ATOM 682 C CA . ALA A 1 85 ? -0.551 1.871 -15.611 1.00 91.12 85 ALA A CA 1
ATOM 683 C C . ALA A 1 85 ? -1.141 1.451 -16.969 1.00 91.12 85 ALA A C 1
ATOM 685 O O . ALA A 1 85 ? -1.099 0.268 -17.310 1.00 91.12 85 ALA A O 1
ATOM 686 N N . LEU A 1 86 ? -1.674 2.404 -17.742 1.00 91.88 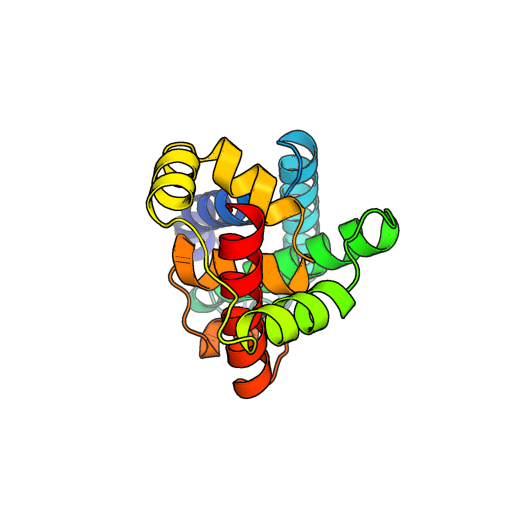86 LEU A N 1
ATOM 687 C CA . LEU A 1 86 ? -2.192 2.174 -19.092 1.00 91.88 86 LEU A CA 1
ATOM 688 C C . LEU A 1 86 ? -1.058 2.072 -20.116 1.00 91.88 86 LEU A C 1
ATOM 690 O O . LEU A 1 86 ? -1.101 1.204 -20.985 1.00 91.88 86 LEU A O 1
ATOM 694 N N . GLU A 1 87 ? -0.035 2.921 -19.999 1.00 93.38 87 GLU A N 1
ATOM 695 C CA . GLU A 1 87 ? 1.148 2.893 -20.866 1.00 93.38 87 GLU A CA 1
ATOM 696 C C . GLU A 1 87 ? 1.894 1.562 -20.760 1.00 93.38 87 GLU A C 1
ATOM 698 O O . GLU A 1 87 ? 2.195 0.927 -21.774 1.00 93.38 87 GLU A O 1
ATOM 703 N N . VAL A 1 88 ? 2.137 1.103 -19.530 1.00 92.81 88 VAL A N 1
ATOM 704 C CA . VAL A 1 88 ? 2.776 -0.189 -19.280 1.00 92.81 88 VAL A CA 1
ATOM 705 C C . VAL A 1 88 ? 1.890 -1.325 -19.776 1.00 92.81 88 VAL A C 1
ATOM 707 O O . VAL A 1 88 ? 2.373 -2.189 -20.498 1.00 92.81 88 VAL A O 1
ATOM 710 N N . GLU A 1 89 ? 0.590 -1.319 -19.477 1.00 92.38 89 GLU A N 1
ATOM 711 C CA . GLU A 1 89 ? -0.314 -2.366 -19.968 1.00 92.38 89 GLU A CA 1
ATOM 712 C C . GLU A 1 89 ? -0.325 -2.458 -21.501 1.00 92.38 89 GLU A C 1
ATOM 714 O O . GLU A 1 89 ? -0.311 -3.566 -22.034 1.00 92.38 89 GLU A O 1
ATOM 719 N N . LYS A 1 90 ? -0.288 -1.321 -22.208 1.00 93.44 90 LYS A N 1
ATOM 720 C CA . LYS A 1 90 ? -0.190 -1.285 -23.672 1.00 93.44 90 LYS A CA 1
ATOM 721 C C . LYS A 1 90 ? 1.124 -1.887 -24.169 1.00 93.44 90 LYS A C 1
ATOM 723 O O . LYS A 1 90 ? 1.107 -2.660 -25.117 1.00 93.44 90 LYS A O 1
ATOM 728 N N . ARG A 1 91 ? 2.251 -1.568 -23.525 1.00 91.94 91 ARG A N 1
ATOM 729 C CA . ARG A 1 91 ? 3.562 -2.136 -23.877 1.00 91.94 91 ARG A CA 1
ATOM 730 C C . ARG A 1 91 ? 3.586 -3.656 -23.694 1.00 91.94 91 ARG A C 1
ATOM 732 O O . ARG A 1 91 ? 4.116 -4.353 -24.537 1.00 91.94 91 ARG A O 1
ATOM 739 N N . TRP A 1 92 ? 2.955 -4.170 -22.640 1.00 92.50 92 TRP A N 1
ATOM 740 C CA . TRP A 1 92 ? 2.833 -5.613 -22.387 1.00 92.50 92 TRP A CA 1
ATOM 741 C C . TRP A 1 92 ? 1.889 -6.355 -23.347 1.00 92.50 92 TRP A C 1
ATOM 743 O O . TRP A 1 92 ? 1.848 -7.582 -23.314 1.00 92.50 92 TRP A O 1
ATOM 753 N N . GLN A 1 93 ? 1.097 -5.639 -24.149 1.00 92.06 93 GLN A N 1
ATOM 754 C CA . GLN A 1 93 ? 0.269 -6.216 -25.216 1.00 92.06 93 GLN A CA 1
ATOM 755 C C . GLN A 1 93 ? 0.995 -6.263 -26.567 1.00 92.06 93 GLN A C 1
ATOM 757 O O . GLN A 1 93 ? 0.447 -6.814 -27.516 1.00 92.06 93 GLN A O 1
ATOM 762 N N . ASP A 1 94 ? 2.177 -5.653 -26.663 1.00 92.62 94 ASP A N 1
ATOM 763 C CA . ASP A 1 94 ? 3.023 -5.700 -27.849 1.00 92.62 94 ASP A CA 1
ATOM 764 C C . ASP A 1 94 ? 3.816 -7.015 -27.855 1.00 92.62 94 ASP A C 1
ATOM 766 O O . ASP A 1 94 ? 4.544 -7.297 -26.901 1.00 92.62 94 ASP A O 1
ATOM 770 N N . ASP A 1 95 ? 3.672 -7.815 -28.914 1.00 90.75 95 ASP A N 1
ATOM 771 C CA . ASP A 1 95 ? 4.348 -9.112 -29.051 1.00 90.75 95 ASP A CA 1
ATOM 772 C C . ASP A 1 95 ? 5.882 -8.967 -29.116 1.00 90.75 95 ASP A C 1
ATOM 774 O O . ASP A 1 95 ? 6.604 -9.901 -28.758 1.00 90.75 95 ASP A O 1
ATOM 778 N N . ASP A 1 96 ? 6.387 -7.793 -29.514 1.00 91.50 96 ASP A N 1
ATOM 779 C CA . ASP A 1 96 ? 7.823 -7.494 -29.552 1.00 91.50 96 ASP A CA 1
ATOM 780 C C . ASP A 1 96 ? 8.370 -7.045 -28.184 1.00 91.50 96 ASP A C 1
ATOM 782 O O . ASP A 1 96 ? 9.589 -6.932 -27.991 1.00 91.50 96 ASP A O 1
ATOM 786 N N . TYR A 1 97 ? 7.502 -6.775 -27.200 1.00 88.69 97 TYR A N 1
ATOM 787 C CA . TYR A 1 97 ? 7.951 -6.380 -25.873 1.00 88.69 97 TYR A CA 1
ATOM 788 C C . TYR A 1 97 ? 8.484 -7.573 -25.084 1.00 88.69 97 TYR A C 1
ATOM 790 O O . TYR A 1 97 ? 7.768 -8.508 -24.733 1.00 88.69 97 TYR A O 1
ATOM 798 N N . THR A 1 98 ? 9.756 -7.480 -24.709 1.00 87.81 98 THR A N 1
ATOM 799 C CA . THR A 1 98 ? 10.409 -8.447 -23.833 1.00 87.81 98 THR A CA 1
ATOM 800 C C . THR A 1 98 ? 11.148 -7.747 -22.701 1.00 87.81 98 THR A C 1
ATOM 802 O O . THR A 1 98 ? 11.591 -6.600 -22.825 1.00 87.81 98 THR A O 1
ATOM 805 N N . VAL A 1 99 ? 11.268 -8.450 -21.580 1.00 86.31 99 VAL A N 1
ATOM 806 C CA . VAL A 1 99 ? 12.067 -8.049 -20.425 1.00 86.31 99 VAL A CA 1
ATOM 807 C C . VAL A 1 99 ? 13.118 -9.122 -20.207 1.00 86.31 99 VAL A C 1
ATOM 809 O O . VAL A 1 99 ? 12.791 -10.308 -20.155 1.00 86.31 99 VAL A O 1
ATOM 812 N N . ASP A 1 100 ? 14.375 -8.709 -20.061 1.00 88.50 100 ASP A N 1
ATOM 813 C CA . ASP A 1 100 ? 15.442 -9.635 -19.706 1.00 88.50 100 ASP A CA 1
ATOM 814 C C . ASP A 1 100 ? 15.255 -10.098 -18.255 1.00 88.50 100 ASP A C 1
ATOM 816 O O . ASP A 1 100 ? 15.478 -9.354 -17.296 1.00 88.50 100 ASP A O 1
ATOM 820 N N . ALA A 1 101 ? 14.824 -11.349 -18.097 1.00 85.12 101 ALA A N 1
ATOM 821 C CA . ALA A 1 101 ? 14.595 -11.948 -16.792 1.00 85.12 101 ALA A CA 1
ATOM 822 C C . ALA A 1 101 ? 15.869 -11.978 -15.934 1.00 85.12 101 ALA A C 1
ATOM 824 O O . ALA A 1 101 ? 15.763 -11.866 -14.715 1.00 85.12 101 ALA A O 1
ATOM 825 N N . ALA A 1 102 ? 17.060 -12.088 -16.537 1.00 85.62 102 ALA A N 1
ATOM 826 C CA . ALA A 1 102 ? 18.314 -12.076 -15.788 1.00 85.62 102 ALA A CA 1
ATOM 827 C C . ALA A 1 102 ? 18.557 -10.705 -15.142 1.00 85.62 102 ALA A C 1
ATOM 829 O O . ALA A 1 102 ? 18.899 -10.643 -13.963 1.00 85.62 102 ALA A O 1
ATOM 830 N N . VAL A 1 103 ? 18.290 -9.614 -15.871 1.00 82.00 103 VAL A N 1
ATOM 831 C CA . VAL A 1 103 ? 18.397 -8.240 -15.346 1.00 82.00 103 VAL A CA 1
ATOM 832 C C . VAL A 1 103 ? 17.438 -8.024 -14.177 1.00 82.00 103 VAL A C 1
ATOM 834 O O . VAL A 1 103 ? 17.838 -7.491 -13.140 1.00 82.00 103 VAL A O 1
ATOM 837 N N . VAL A 1 104 ? 16.188 -8.477 -14.318 1.00 83.81 104 VAL A N 1
ATOM 838 C CA . VAL A 1 104 ? 15.189 -8.366 -13.247 1.00 83.81 104 VAL A CA 1
ATOM 839 C C . VAL A 1 104 ? 15.626 -9.155 -12.016 1.00 83.81 104 VAL A C 1
ATOM 841 O O . VAL A 1 104 ? 15.587 -8.611 -10.916 1.00 83.81 104 VAL A O 1
ATOM 844 N N . VAL A 1 105 ? 16.080 -10.402 -12.184 1.00 83.19 105 VAL A N 1
ATOM 845 C CA . VAL A 1 105 ? 16.531 -11.246 -11.066 1.00 83.19 105 VAL A CA 1
ATOM 846 C C . VAL A 1 105 ? 17.701 -10.600 -10.328 1.00 83.19 105 VAL A C 1
ATOM 848 O O . VAL A 1 105 ? 17.633 -10.478 -9.107 1.00 83.19 105 VAL A O 1
ATOM 851 N N . THR A 1 106 ? 18.720 -10.112 -11.041 1.00 81.69 106 THR A N 1
ATOM 852 C CA . THR A 1 106 ? 19.868 -9.438 -10.417 1.00 81.69 106 THR A CA 1
ATOM 853 C C . THR A 1 106 ? 19.438 -8.219 -9.602 1.00 81.69 106 THR A C 1
ATOM 855 O O . THR A 1 106 ? 19.845 -8.079 -8.457 1.00 81.69 106 THR A O 1
ATOM 858 N N . ARG A 1 107 ? 18.546 -7.371 -10.127 1.00 79.81 107 ARG A N 1
ATOM 859 C CA . ARG A 1 107 ? 18.057 -6.193 -9.385 1.00 79.81 107 ARG A CA 1
ATOM 860 C C . ARG A 1 107 ? 17.133 -6.544 -8.216 1.00 79.81 107 ARG A C 1
ATOM 862 O O . ARG A 1 107 ? 16.893 -5.718 -7.346 1.00 79.81 107 ARG A O 1
ATOM 869 N N . THR A 1 108 ? 16.566 -7.750 -8.173 1.00 81.38 108 THR A N 1
ATOM 870 C CA . THR A 1 108 ? 15.770 -8.200 -7.015 1.00 81.38 108 THR A CA 1
ATOM 871 C C . THR A 1 108 ? 16.617 -8.708 -5.848 1.00 81.38 108 THR A C 1
ATOM 873 O O . THR A 1 108 ? 16.057 -9.037 -4.803 1.00 81.38 108 THR A O 1
ATOM 876 N N . GLU A 1 109 ? 17.948 -8.758 -5.984 1.00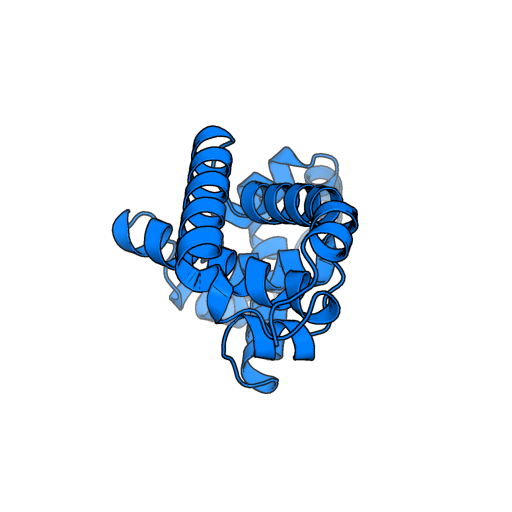 84.25 109 GLU A N 1
ATOM 877 C CA . GLU A 1 109 ? 18.847 -9.242 -4.928 1.00 84.25 109 GLU A CA 1
ATOM 878 C C . GLU A 1 109 ? 18.870 -8.322 -3.701 1.00 84.25 109 GLU A C 1
ATOM 880 O O . GLU A 1 109 ? 19.132 -8.786 -2.587 1.00 84.25 109 GLU A O 1
ATOM 885 N N . THR A 1 110 ? 18.551 -7.033 -3.867 1.00 85.94 110 THR A N 1
ATOM 886 C CA . THR A 1 110 ? 18.538 -6.069 -2.764 1.00 85.94 110 THR A CA 1
ATOM 887 C C . THR A 1 110 ? 17.145 -5.494 -2.507 1.00 85.94 110 THR A C 1
ATOM 889 O O . THR A 1 110 ? 16.400 -5.108 -3.408 1.00 85.94 110 THR A O 1
ATOM 892 N N . ALA A 1 111 ? 16.790 -5.359 -1.225 1.00 86.19 111 ALA A N 1
ATOM 893 C CA . ALA A 1 111 ? 15.542 -4.706 -0.824 1.00 86.19 111 ALA A CA 1
ATOM 894 C C . ALA A 1 111 ? 15.510 -3.207 -1.182 1.00 86.19 111 ALA A C 1
ATOM 896 O O . ALA A 1 111 ? 14.448 -2.588 -1.146 1.00 86.19 111 ALA A O 1
ATOM 897 N N . GLU A 1 112 ? 16.669 -2.607 -1.458 1.00 89.00 112 GLU A N 1
ATOM 898 C CA . GLU A 1 112 ? 16.789 -1.211 -1.866 1.00 89.00 112 GLU A CA 1
ATOM 899 C C . GLU A 1 112 ? 16.408 -1.008 -3.328 1.00 89.00 112 GLU A C 1
ATOM 901 O O . GLU A 1 112 ? 15.523 -0.201 -3.593 1.00 89.00 112 GLU A O 1
ATOM 906 N N . GLU A 1 113 ? 16.936 -1.817 -4.246 1.00 91.12 113 GLU A N 1
ATOM 907 C CA . GLU A 1 113 ? 16.580 -1.740 -5.668 1.00 91.12 113 GLU A CA 1
ATOM 908 C C . GLU A 1 113 ? 15.091 -2.019 -5.910 1.00 91.12 113 GLU A C 1
ATOM 910 O O . GLU A 1 113 ? 14.431 -1.294 -6.658 1.00 91.12 113 GLU A O 1
ATOM 915 N N . VAL A 1 114 ? 14.521 -3.010 -5.214 1.00 92.75 114 VAL A N 1
ATOM 916 C CA . VAL A 1 114 ? 13.076 -3.289 -5.285 1.00 92.75 114 VAL A CA 1
ATOM 917 C C . VAL A 1 114 ? 12.262 -2.078 -4.826 1.00 92.75 114 VAL A C 1
ATOM 919 O O . VAL A 1 114 ? 11.256 -1.729 -5.446 1.00 92.75 114 VAL A O 1
ATOM 922 N N . ARG A 1 115 ? 12.690 -1.404 -3.754 1.00 93.31 115 ARG A N 1
ATOM 923 C CA . ARG A 1 115 ? 12.009 -0.208 -3.247 1.00 93.31 115 ARG A CA 1
ATOM 924 C C . ARG A 1 115 ? 12.126 0.957 -4.221 1.00 93.31 115 ARG A C 1
ATOM 926 O O . ARG A 1 115 ? 11.127 1.625 -4.478 1.00 93.31 115 ARG A O 1
ATOM 933 N N . ASP A 1 116 ? 13.306 1.164 -4.793 1.00 92.62 116 ASP A N 1
ATOM 934 C CA . ASP A 1 116 ? 13.563 2.212 -5.779 1.00 92.62 116 ASP A CA 1
ATOM 935 C C . ASP A 1 116 ? 12.712 2.037 -7.040 1.00 92.62 116 ASP A C 1
ATOM 937 O O . ASP A 1 116 ? 12.256 3.023 -7.627 1.00 92.62 116 ASP A O 1
ATOM 941 N N . ALA A 1 117 ? 12.439 0.794 -7.439 1.00 95.19 117 ALA A N 1
ATOM 942 C CA . ALA A 1 117 ? 11.477 0.503 -8.491 1.00 95.19 117 ALA A CA 1
ATOM 943 C C . ALA A 1 117 ? 10.032 0.743 -8.035 1.00 95.19 117 ALA A C 1
ATOM 945 O O . ALA A 1 117 ? 9.273 1.399 -8.750 1.00 95.19 117 ALA A O 1
ATOM 946 N N . LEU A 1 118 ? 9.651 0.282 -6.836 1.00 95.88 118 LEU A N 1
ATOM 947 C CA . LEU A 1 118 ? 8.305 0.484 -6.291 1.00 95.88 118 LEU A CA 1
ATOM 948 C C . LEU A 1 118 ? 7.933 1.968 -6.224 1.00 95.88 118 LEU A C 1
ATOM 950 O O . LEU A 1 118 ? 6.826 2.321 -6.615 1.00 95.88 118 LEU A O 1
ATOM 954 N N . VAL A 1 119 ? 8.826 2.862 -5.791 1.00 93.44 119 VAL A N 1
ATOM 955 C CA . VAL A 1 119 ? 8.509 4.299 -5.646 1.00 93.44 119 VAL A CA 1
ATOM 956 C C . VAL A 1 119 ? 8.305 5.034 -6.979 1.00 93.44 119 VAL A C 1
ATOM 958 O O . VAL A 1 119 ? 7.803 6.158 -6.978 1.00 93.44 119 VAL A O 1
ATOM 961 N N . ARG A 1 120 ? 8.646 4.412 -8.117 1.00 93.56 120 ARG A N 1
ATOM 962 C CA . ARG A 1 120 ? 8.332 4.913 -9.473 1.00 93.56 120 ARG A CA 1
ATOM 963 C C . ARG A 1 120 ? 6.924 4.533 -9.934 1.00 93.56 120 ARG A C 1
ATOM 965 O O . ARG A 1 120 ? 6.466 5.009 -10.968 1.00 93.56 120 ARG A O 1
ATOM 972 N N . ILE A 1 121 ? 6.241 3.684 -9.174 1.00 95.81 121 ILE A N 1
ATOM 973 C CA . ILE A 1 121 ? 4.880 3.224 -9.432 1.00 95.81 121 ILE A CA 1
ATOM 974 C C . ILE A 1 121 ? 3.914 4.081 -8.606 1.00 95.81 121 ILE A C 1
ATOM 976 O O . ILE A 1 121 ? 4.215 4.342 -7.431 1.00 95.81 121 ILE A O 1
ATOM 980 N N . PRO A 1 122 ? 2.739 4.461 -9.150 1.00 95.31 122 PRO A N 1
ATOM 981 C CA . PRO A 1 122 ? 1.757 5.177 -8.365 1.00 95.31 122 PRO A CA 1
ATOM 982 C C . PRO A 1 122 ? 1.353 4.373 -7.121 1.00 95.31 122 PRO A C 1
ATOM 984 O O . PRO A 1 122 ? 1.175 3.149 -7.157 1.00 95.31 122 PRO A O 1
ATOM 987 N N . VAL A 1 123 ? 1.201 5.071 -6.004 1.00 95.25 123 VAL A N 1
ATOM 988 C CA . VAL A 1 123 ? 1.032 4.577 -4.639 1.00 95.25 123 VAL A CA 1
ATOM 989 C C . VAL A 1 123 ? -0.132 3.597 -4.556 1.00 95.25 123 VAL A C 1
ATOM 991 O O . VAL A 1 123 ? -0.005 2.533 -3.956 1.00 95.25 123 VAL A O 1
ATOM 994 N N . ALA A 1 124 ? -1.222 3.874 -5.275 1.00 94.88 124 ALA A N 1
ATOM 995 C CA . ALA A 1 124 ? -2.394 3.010 -5.349 1.00 94.88 124 ALA A CA 1
ATOM 996 C C . ALA A 1 124 ? -2.096 1.612 -5.923 1.00 94.88 124 ALA A C 1
ATOM 998 O O . ALA A 1 124 ? -2.805 0.662 -5.591 1.00 94.88 124 ALA A O 1
ATOM 999 N N . TYR A 1 125 ? -1.066 1.469 -6.762 1.00 97.12 125 TYR A N 1
ATOM 1000 C CA . TYR A 1 125 ? -0.649 0.196 -7.348 1.00 97.12 125 TYR A CA 1
ATOM 1001 C C . TYR A 1 125 ? 0.477 -0.462 -6.547 1.00 97.12 125 TYR A C 1
ATOM 1003 O O . TYR A 1 125 ? 0.366 -1.652 -6.249 1.00 97.12 125 TYR A O 1
ATOM 1011 N N . ARG A 1 126 ? 1.517 0.281 -6.129 1.00 96.69 126 ARG A N 1
ATOM 1012 C CA . ARG A 1 126 ? 2.584 -0.306 -5.289 1.00 96.69 126 ARG A CA 1
ATOM 1013 C C . ARG A 1 126 ? 2.067 -0.773 -3.931 1.00 96.69 126 ARG A C 1
ATOM 1015 O O . ARG A 1 126 ? 2.502 -1.819 -3.466 1.00 96.69 126 ARG A O 1
ATOM 1022 N N . SER A 1 127 ? 1.087 -0.083 -3.338 1.00 97.00 127 SER A N 1
ATOM 1023 C CA . SER A 1 127 ? 0.418 -0.555 -2.119 1.00 97.00 127 SER A CA 1
ATOM 1024 C C . SER A 1 127 ? -0.202 -1.936 -2.317 1.00 97.00 127 SER A C 1
ATOM 1026 O O . SER A 1 127 ? 0.005 -2.813 -1.487 1.00 97.00 127 SER A O 1
ATOM 1028 N N . VAL A 1 128 ? -0.914 -2.160 -3.427 1.00 98.00 128 VAL A N 1
ATOM 1029 C CA . VAL A 1 128 ? -1.553 -3.456 -3.714 1.00 98.00 128 VAL A CA 1
ATOM 1030 C C . VAL A 1 128 ? -0.511 -4.560 -3.896 1.00 98.00 128 VAL A C 1
ATOM 1032 O O . VAL A 1 128 ? -0.708 -5.664 -3.394 1.00 98.00 128 VAL A O 1
ATOM 1035 N N . VAL A 1 129 ? 0.598 -4.262 -4.581 1.00 98.06 129 VAL A N 1
ATOM 1036 C CA . VAL A 1 129 ? 1.705 -5.213 -4.765 1.00 98.06 129 VAL A CA 1
ATOM 1037 C C . VAL A 1 129 ? 2.323 -5.587 -3.423 1.00 98.06 129 VAL A C 1
ATOM 1039 O O . VAL A 1 129 ? 2.397 -6.768 -3.114 1.00 98.06 129 VAL A O 1
ATOM 1042 N N . VAL A 1 130 ? 2.701 -4.612 -2.592 1.00 97.50 130 VAL A N 1
ATOM 1043 C CA . VAL A 1 130 ? 3.341 -4.890 -1.295 1.00 97.50 130 VAL A CA 1
ATOM 1044 C C . VAL A 1 130 ? 2.387 -5.624 -0.347 1.00 97.50 130 VAL A C 1
ATOM 1046 O O . VAL A 1 130 ? 2.792 -6.595 0.290 1.00 97.50 130 VAL A O 1
ATOM 1049 N N . LEU A 1 131 ? 1.110 -5.231 -0.283 1.00 97.62 131 LEU A N 1
ATOM 1050 C CA . LEU A 1 131 ? 0.120 -5.929 0.546 1.00 97.62 131 LEU A CA 1
ATOM 1051 C C . LEU A 1 131 ? -0.021 -7.403 0.149 1.00 97.62 131 LEU A C 1
ATOM 1053 O O . LEU A 1 131 ? -0.066 -8.270 1.018 1.00 97.62 131 LEU A O 1
ATOM 1057 N N . HIS A 1 132 ? -0.080 -7.693 -1.152 1.00 98.38 132 HIS A N 1
ATOM 1058 C CA . HIS A 1 132 ? -0.247 -9.061 -1.630 1.00 98.38 132 HIS A CA 1
ATOM 1059 C C . HIS A 1 132 ? 1.049 -9.874 -1.527 1.00 98.38 132 HIS A C 1
ATOM 1061 O O . HIS A 1 132 ? 1.057 -10.964 -0.961 1.00 98.38 132 HIS A O 1
ATOM 1067 N N . ASP A 1 133 ? 2.138 -9.355 -2.092 1.00 96.06 133 ASP A N 1
ATOM 1068 C CA . ASP A 1 133 ? 3.353 -10.124 -2.369 1.00 96.06 133 ASP A CA 1
ATOM 1069 C C . ASP A 1 133 ? 4.345 -10.120 -1.197 1.00 96.06 133 ASP A C 1
ATOM 1071 O O . ASP A 1 133 ? 5.127 -11.060 -1.079 1.00 96.06 133 ASP A O 1
ATOM 1075 N N . ALA A 1 134 ? 4.293 -9.121 -0.304 1.00 92.69 134 ALA A N 1
ATOM 1076 C CA . ALA A 1 134 ? 5.151 -9.056 0.886 1.00 92.69 134 ALA A CA 1
ATOM 1077 C C . ALA A 1 134 ? 4.389 -9.332 2.192 1.00 92.69 134 ALA A C 1
ATOM 1079 O O . ALA A 1 134 ? 4.886 -10.052 3.055 1.00 92.69 134 ALA A O 1
ATOM 1080 N N . GLU A 1 135 ? 3.174 -8.795 2.342 1.00 94.31 135 GLU A N 1
ATOM 1081 C CA . GLU A 1 135 ? 2.386 -8.960 3.575 1.00 94.31 135 GLU A CA 1
ATOM 1082 C C . GLU A 1 135 ? 1.412 -10.155 3.530 1.00 94.31 135 GLU A C 1
ATOM 1084 O O . GLU A 1 135 ? 0.774 -10.460 4.541 1.00 94.31 135 GLU A O 1
ATOM 1089 N N . GLY A 1 136 ? 1.279 -10.832 2.382 1.00 95.62 136 GLY A N 1
ATOM 1090 C CA . GLY A 1 136 ? 0.501 -12.068 2.224 1.00 95.62 136 GLY A CA 1
ATOM 1091 C C . GLY A 1 136 ? -1.018 -11.892 2.147 1.00 95.62 136 GLY A C 1
ATOM 1092 O O . GLY A 1 136 ? -1.757 -12.845 2.390 1.00 95.62 136 GLY A O 1
ATOM 1093 N N . TRP A 1 137 ? -1.506 -10.690 1.840 1.00 97.62 137 TRP A N 1
ATOM 1094 C CA . TRP A 1 137 ? -2.938 -10.408 1.791 1.00 97.62 137 TRP A CA 1
ATOM 1095 C C . TRP A 1 137 ? -3.582 -10.947 0.519 1.00 97.62 137 TRP A C 1
ATOM 1097 O O . TRP A 1 137 ? -3.082 -10.781 -0.594 1.00 97.62 137 TRP A O 1
ATOM 1107 N N . THR A 1 138 ? -4.776 -11.508 0.658 1.00 98.31 138 THR A N 1
ATOM 1108 C CA . THR A 1 138 ? -5.599 -11.881 -0.488 1.00 98.31 138 THR A CA 1
ATOM 1109 C C . THR A 1 138 ? -6.139 -10.642 -1.204 1.00 98.31 138 THR A C 1
ATOM 1111 O O . THR A 1 138 ? -6.390 -9.593 -0.608 1.00 98.31 138 THR A O 1
ATOM 1114 N N . ALA A 1 139 ? -6.444 -10.776 -2.498 1.00 98.00 139 ALA A N 1
ATOM 1115 C CA . ALA A 1 139 ? -7.088 -9.702 -3.262 1.00 98.00 139 ALA A CA 1
ATOM 1116 C C . ALA A 1 139 ? -8.429 -9.234 -2.654 1.00 98.00 139 ALA A C 1
ATOM 1118 O O . ALA A 1 139 ? -8.839 -8.101 -2.895 1.00 98.00 139 ALA A O 1
ATOM 1119 N N . ARG A 1 140 ? -9.116 -10.092 -1.883 1.00 98.31 140 ARG A N 1
ATOM 1120 C CA . ARG A 1 140 ? -10.347 -9.732 -1.167 1.00 98.31 140 ARG A CA 1
ATOM 1121 C C . ARG A 1 140 ? -10.051 -8.839 0.033 1.00 98.31 140 ARG A C 1
ATOM 1123 O O . ARG A 1 140 ? -10.670 -7.793 0.148 1.00 98.31 140 ARG A O 1
ATOM 1130 N N . GLU A 1 141 ? -9.079 -9.201 0.864 1.00 98.06 141 GLU A N 1
ATOM 1131 C CA . GLU A 1 141 ? -8.697 -8.376 2.018 1.00 98.06 141 GLU A CA 1
ATOM 1132 C C . GLU A 1 141 ? -8.151 -7.012 1.580 1.00 98.06 141 GLU A C 1
ATOM 1134 O O . GLU A 1 141 ? -8.451 -5.996 2.202 1.00 98.06 141 GLU A O 1
ATOM 1139 N N . ILE A 1 142 ? -7.403 -6.969 0.471 1.00 98.38 142 ILE A N 1
ATOM 1140 C CA . ILE A 1 142 ? -6.940 -5.713 -0.133 1.00 98.38 142 ILE A CA 1
ATOM 1141 C C . ILE A 1 142 ? -8.124 -4.863 -0.597 1.00 98.38 142 ILE A C 1
ATOM 1143 O O . ILE A 1 142 ? -8.143 -3.660 -0.345 1.00 98.38 142 ILE A O 1
ATOM 1147 N N . ALA A 1 143 ? -9.112 -5.473 -1.260 1.00 98.12 143 ALA A N 1
ATOM 1148 C CA . ALA A 1 143 ? -10.319 -4.773 -1.684 1.00 98.12 143 ALA A CA 1
ATOM 1149 C C . ALA A 1 143 ? -11.050 -4.149 -0.484 1.00 98.12 143 ALA A C 1
ATOM 1151 O O . ALA A 1 143 ? -11.400 -2.973 -0.527 1.00 98.12 143 ALA A O 1
ATOM 1152 N N . ASP A 1 144 ? -11.181 -4.899 0.611 1.00 96.06 144 ASP A N 1
ATOM 1153 C CA . ASP A 1 144 ? -11.821 -4.418 1.834 1.00 96.06 144 ASP A CA 1
ATOM 1154 C C . ASP A 1 144 ? -11.023 -3.279 2.492 1.00 96.06 144 ASP A C 1
ATOM 1156 O O . ASP A 1 144 ? -11.601 -2.302 2.976 1.00 96.06 144 ASP A O 1
ATOM 1160 N N . VAL A 1 145 ? -9.691 -3.371 2.538 1.00 95.75 145 VAL A N 1
ATOM 1161 C CA . VAL A 1 145 ? -8.851 -2.353 3.189 1.00 95.75 145 VAL A CA 1
ATOM 1162 C C . VAL A 1 145 ? -8.705 -1.080 2.375 1.00 95.75 145 VAL A C 1
ATOM 1164 O O . VAL A 1 145 ? -8.721 -0.002 2.965 1.00 95.75 145 VAL A O 1
ATOM 1167 N N . MET A 1 146 ? -8.619 -1.187 1.053 1.00 96.06 146 MET A N 1
ATOM 1168 C CA . MET A 1 146 ? -8.442 -0.043 0.154 1.00 96.06 146 MET A CA 1
ATOM 1169 C C . MET A 1 146 ? -9.762 0.534 -0.379 1.00 96.06 146 MET A C 1
ATOM 1171 O O . MET A 1 146 ? -9.721 1.417 -1.231 1.00 96.06 146 MET A O 1
ATOM 1175 N N . ASP A 1 147 ? -10.908 0.038 0.100 1.00 95.81 147 ASP A N 1
ATOM 1176 C CA . ASP A 1 147 ? -12.255 0.431 -0.345 1.00 95.81 147 ASP A CA 1
ATOM 1177 C C . ASP A 1 147 ? -12.437 0.305 -1.870 1.00 95.81 147 ASP A C 1
ATOM 1179 O O . ASP A 1 147 ? -12.775 1.245 -2.591 1.00 95.81 147 ASP A O 1
ATOM 1183 N N . LEU A 1 148 ? -12.141 -0.890 -2.386 1.00 97.25 148 LEU A N 1
ATOM 1184 C CA . LEU A 1 148 ? -12.218 -1.224 -3.806 1.00 97.25 148 LEU A CA 1
ATOM 1185 C C . LEU A 1 148 ? -13.196 -2.363 -4.052 1.00 97.25 148 LEU A C 1
ATOM 1187 O O . LEU A 1 148 ? -13.446 -3.213 -3.203 1.00 97.25 148 LEU A O 1
ATOM 1191 N N . SER A 1 149 ? -13.668 -2.464 -5.292 1.00 98.44 149 SER A N 1
ATOM 1192 C CA . SER A 1 149 ? -14.261 -3.714 -5.755 1.00 98.44 149 SER A CA 1
ATOM 1193 C C . SER A 1 149 ? -13.174 -4.789 -5.913 1.00 98.44 149 SER A C 1
ATOM 1195 O O . SER A 1 149 ? -12.032 -4.496 -6.278 1.00 98.44 149 SER A O 1
ATOM 1197 N N . LEU A 1 150 ? -13.524 -6.064 -5.701 1.00 98.50 150 LEU A N 1
ATOM 1198 C CA . LEU A 1 150 ? -12.599 -7.181 -5.940 1.00 98.50 150 LEU A CA 1
ATOM 1199 C C . LEU A 1 150 ? -12.006 -7.176 -7.371 1.00 98.50 150 LEU A C 1
ATOM 1201 O O . LEU A 1 150 ? -10.803 -7.414 -7.505 1.00 98.50 150 LEU A O 1
ATOM 1205 N N . PRO A 1 151 ? -12.777 -6.891 -8.445 1.00 98.62 151 PRO A N 1
ATOM 1206 C CA . PRO A 1 151 ? -12.206 -6.709 -9.780 1.00 98.62 151 PRO A CA 1
ATOM 1207 C C . PRO A 1 151 ? -11.169 -5.582 -9.850 1.00 98.62 151 PRO A C 1
ATOM 1209 O O . PRO A 1 151 ? -10.106 -5.785 -10.433 1.00 98.62 151 PRO A O 1
ATOM 1212 N N . ALA A 1 152 ? -11.430 -4.433 -9.216 1.00 98.00 152 ALA A N 1
ATOM 1213 C CA . ALA A 1 152 ? -10.490 -3.314 -9.194 1.00 98.00 152 ALA A CA 1
ATOM 1214 C C . ALA A 1 152 ? -9.196 -3.667 -8.442 1.00 98.00 152 ALA A C 1
ATOM 1216 O O . ALA A 1 152 ? -8.109 -3.368 -8.933 1.00 98.00 152 ALA A O 1
ATOM 1217 N N . ALA A 1 153 ? -9.285 -4.371 -7.308 1.00 98.38 153 ALA A N 1
ATOM 1218 C CA . ALA A 1 153 ? -8.108 -4.852 -6.581 1.00 98.38 153 ALA A CA 1
ATOM 1219 C C . ALA A 1 153 ? -7.258 -5.810 -7.438 1.00 98.38 153 ALA A C 1
ATOM 1221 O O . ALA A 1 153 ? -6.044 -5.639 -7.544 1.00 98.38 153 ALA A O 1
ATOM 1222 N N . LYS A 1 154 ? -7.892 -6.769 -8.131 1.00 98.31 154 LYS A N 1
ATOM 1223 C CA . LYS A 1 154 ? -7.199 -7.684 -9.058 1.00 98.31 154 LYS A CA 1
ATOM 1224 C C . LYS A 1 154 ? -6.544 -6.947 -10.228 1.00 98.31 154 LYS A C 1
ATOM 1226 O O . LYS A 1 154 ? -5.413 -7.262 -10.592 1.00 98.31 154 LYS A O 1
ATOM 1231 N N . GLN A 1 155 ? -7.238 -5.969 -10.809 1.00 97.69 155 GLN A N 1
ATOM 1232 C CA . GLN A 1 155 ? -6.709 -5.172 -11.913 1.00 97.69 155 GLN A CA 1
ATOM 1233 C C . GLN A 1 155 ? -5.505 -4.334 -11.469 1.00 97.69 155 GLN A C 1
ATOM 1235 O O . GLN A 1 155 ? -4.483 -4.336 -12.156 1.00 97.69 155 GLN A O 1
ATOM 1240 N N . ARG A 1 156 ? -5.590 -3.672 -10.306 1.00 97.88 156 ARG A N 1
ATOM 1241 C CA . ARG A 1 156 ? -4.465 -2.926 -9.728 1.00 97.88 156 ARG A CA 1
ATOM 1242 C C . ARG A 1 156 ? -3.287 -3.833 -9.403 1.00 97.88 156 ARG A C 1
ATOM 1244 O O . ARG A 1 156 ? -2.165 -3.455 -9.706 1.00 97.88 156 ARG A O 1
ATOM 1251 N N . LEU A 1 157 ? -3.521 -5.035 -8.875 1.00 98.31 157 LEU A N 1
ATOM 1252 C CA . LEU A 1 157 ? -2.448 -5.996 -8.610 1.00 98.31 157 LEU A CA 1
ATOM 1253 C C . LEU A 1 157 ? -1.733 -6.411 -9.898 1.00 98.31 157 LEU A C 1
ATOM 1255 O O . LEU A 1 157 ? -0.507 -6.366 -9.965 1.00 98.31 157 LEU A O 1
ATOM 1259 N N . ARG A 1 158 ? -2.490 -6.769 -10.945 1.00 97.69 158 ARG A N 1
ATOM 1260 C CA . ARG A 1 158 ? -1.914 -7.136 -12.247 1.00 97.69 158 ARG A CA 1
ATOM 1261 C C . ARG A 1 158 ? -1.086 -5.991 -12.832 1.00 97.69 158 ARG A C 1
ATOM 1263 O O . ARG A 1 158 ? 0.067 -6.209 -13.187 1.00 97.69 158 ARG A O 1
ATOM 1270 N N . ARG A 1 159 ? -1.650 -4.781 -12.898 1.00 97.56 159 ARG A N 1
ATOM 1271 C CA . ARG A 1 159 ? -0.952 -3.594 -13.420 1.00 97.56 159 ARG A CA 1
ATOM 1272 C C . ARG A 1 159 ? 0.257 -3.216 -12.565 1.00 97.56 159 ARG A C 1
ATOM 1274 O O . ARG A 1 159 ? 1.306 -2.904 -13.109 1.00 97.56 159 ARG A O 1
ATOM 1281 N N . GLY A 1 160 ? 0.139 -3.304 -11.243 1.00 97.69 160 GLY A N 1
ATOM 1282 C CA . GLY A 1 160 ? 1.232 -3.058 -10.305 1.00 97.69 160 GLY A CA 1
ATOM 1283 C C . GLY A 1 160 ? 2.414 -3.997 -10.525 1.00 97.69 160 GLY A C 1
ATOM 1284 O O . GLY A 1 160 ? 3.547 -3.534 -10.600 1.00 97.69 160 GLY A O 1
ATOM 1285 N N . ARG A 1 161 ? 2.161 -5.298 -10.715 1.00 96.94 161 ARG A N 1
ATOM 1286 C CA . ARG A 1 161 ? 3.215 -6.276 -11.031 1.00 96.94 161 ARG A CA 1
ATOM 1287 C C . ARG A 1 161 ? 3.874 -6.014 -12.384 1.00 96.94 161 ARG A C 1
ATOM 1289 O O . ARG A 1 161 ? 5.093 -6.086 -12.475 1.00 96.94 161 ARG A O 1
ATOM 1296 N N . MET A 1 162 ? 3.089 -5.670 -13.408 1.00 95.88 162 MET A N 1
ATOM 1297 C CA . MET A 1 162 ? 3.626 -5.284 -14.720 1.00 95.88 162 MET A CA 1
ATOM 1298 C C . MET A 1 162 ? 4.542 -4.064 -14.608 1.00 95.88 162 MET A C 1
ATOM 1300 O O . MET A 1 162 ? 5.658 -4.089 -15.114 1.00 95.88 162 MET A O 1
ATOM 1304 N N . MET A 1 163 ? 4.102 -3.027 -13.888 1.00 96.94 163 MET A N 1
ATOM 1305 C CA . MET A 1 163 ? 4.905 -1.827 -13.646 1.00 96.94 163 MET A CA 1
ATOM 1306 C C . MET A 1 163 ? 6.176 -2.130 -12.854 1.00 96.94 163 MET A C 1
ATOM 1308 O O . MET A 1 163 ? 7.221 -1.590 -13.193 1.00 96.94 163 MET A O 1
ATOM 1312 N N . LEU A 1 164 ? 6.116 -3.009 -11.847 1.00 95.81 164 LEU A N 1
ATOM 1313 C CA . LEU A 1 164 ? 7.298 -3.404 -11.082 1.00 95.81 164 LEU A CA 1
ATOM 1314 C C . LEU A 1 164 ? 8.322 -4.108 -11.969 1.00 95.81 164 LEU A C 1
ATOM 1316 O O . LEU A 1 164 ? 9.477 -3.705 -11.990 1.00 95.81 164 LEU A O 1
ATOM 1320 N N . VAL A 1 165 ? 7.900 -5.097 -12.755 1.00 94.44 165 VAL A N 1
ATOM 1321 C CA . VAL A 1 165 ? 8.801 -5.784 -13.691 1.00 94.44 165 VAL A CA 1
ATOM 1322 C C . VAL A 1 165 ? 9.374 -4.801 -14.718 1.00 94.44 165 VAL A C 1
ATOM 1324 O O . VAL A 1 165 ? 10.577 -4.805 -14.949 1.00 94.44 165 VAL A O 1
ATOM 1327 N N . SER A 1 166 ? 8.557 -3.905 -15.281 1.00 93.19 166 SER A N 1
ATOM 1328 C CA . SER A 1 166 ? 9.035 -2.881 -16.219 1.00 93.19 166 SER A CA 1
ATOM 1329 C C . SER A 1 166 ? 9.974 -1.849 -15.583 1.00 93.19 166 SER A C 1
ATOM 1331 O O . SER A 1 166 ? 10.843 -1.338 -16.279 1.00 93.19 166 SER A O 1
ATOM 1333 N N . ALA A 1 167 ? 9.817 -1.528 -14.295 1.00 92.94 167 ALA A N 1
ATOM 1334 C CA . ALA A 1 167 ? 10.700 -0.616 -13.562 1.00 92.94 167 ALA A CA 1
ATOM 1335 C C . ALA A 1 167 ? 12.026 -1.273 -13.146 1.00 92.94 167 ALA A C 1
ATOM 1337 O O . ALA A 1 167 ? 13.003 -0.564 -12.895 1.00 92.94 167 ALA A O 1
ATOM 1338 N N . MET A 1 168 ? 12.037 -2.608 -13.070 1.00 90.38 168 MET A N 1
ATOM 1339 C CA . MET A 1 168 ? 13.211 -3.435 -12.790 1.00 90.38 168 MET A CA 1
ATOM 1340 C C . MET A 1 168 ? 13.959 -3.854 -14.060 1.00 90.38 168 MET A C 1
ATOM 1342 O O . MET A 1 168 ? 15.111 -4.261 -13.948 1.00 90.38 168 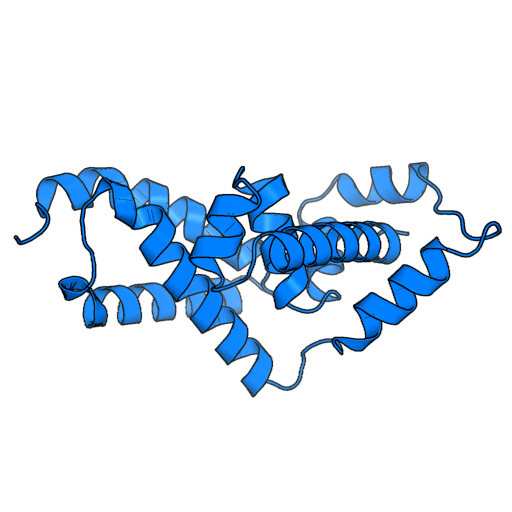MET A O 1
ATOM 1346 N N . ALA A 1 169 ? 13.349 -3.738 -15.241 1.00 83.69 169 ALA A N 1
ATOM 1347 C CA . ALA A 1 169 ? 14.000 -3.928 -16.542 1.00 83.69 169 ALA A CA 1
ATOM 1348 C C . ALA A 1 169 ? 15.040 -2.828 -16.825 1.00 83.69 169 ALA A C 1
ATOM 1350 O O . ALA A 1 169 ? 16.110 -3.143 -17.381 1.00 83.69 169 ALA A O 1
#

pLDDT: mean 92.8, std 6.1, range [51.19, 98.62]

Sequence (169 aa):
MAVDANELAGILPEQTQALYRYVRSISRDSATAEDLVQETMVRALEKSDTLRSASSLRSWLFRIAHNTTIDYYRRQREEPSDDLALEVEKRWQDDDYTVDAAVVVTRTETAEEVRDALVRIPVAYRSVVVLHDAEGWTAREIADVMDLSLPAAKQRLRRGRMMLVSAMA